Protein AF-A0A7W1S9D4-F1 (afdb_monomer_lite)

pLDDT: mean 89.15, std 10.26, range [57.16, 98.12]

Secondary structure (DSSP, 8-state):
--HHHHHHHHHTT------TTHHHHHHHHHHHHHHTT--HHHHHHHHHHHHHHHHHHHHHHHH--S-HHHHHHHHHHHHHHHHHHHHHHHHHHHHHHHSPPPP---

Structure (mmCIF, N/CA/C/O backbone):
data_AF-A0A7W1S9D4-F1
#
_entry.id   AF-A0A7W1S9D4-F1
#
loop_
_atom_site.group_PDB
_atom_site.id
_atom_site.type_symbol
_atom_site.label_atom_id
_atom_site.label_alt_id
_atom_site.label_comp_id
_atom_site.label_asym_id
_atom_site.label_entity_id
_atom_site.label_seq_id
_atom_site.pdbx_PDB_ins_code
_atom_site.Cartn_x
_atom_site.Cartn_y
_atom_site.Cartn_z
_atom_site.occupancy
_atom_site.B_iso_or_equiv
_atom_site.auth_seq_id
_atom_site.auth_comp_id
_atom_site.auth_asym_id
_atom_site.auth_atom_id
_atom_site.pdbx_PDB_model_num
ATOM 1 N N . MET A 1 1 ? -15.207 -3.673 -0.777 1.00 74.94 1 MET A N 1
ATOM 2 C CA . MET A 1 1 ? -14.905 -3.467 0.671 1.00 74.94 1 MET A CA 1
ATOM 3 C C . MET A 1 1 ? -13.856 -2.364 0.884 1.00 74.94 1 MET A C 1
ATOM 5 O O . MET A 1 1 ? -12.802 -2.432 0.261 1.00 74.94 1 MET A O 1
ATOM 9 N N . SER A 1 2 ? -14.108 -1.363 1.744 1.00 86.06 2 SER A N 1
ATOM 10 C CA . SER A 1 2 ? -13.174 -0.243 2.009 1.00 86.06 2 SER A CA 1
ATOM 11 C C . SER A 1 2 ? -12.170 -0.537 3.139 1.00 86.06 2 SER A C 1
ATOM 13 O O . SER A 1 2 ? -12.340 -1.483 3.909 1.00 86.06 2 SER A O 1
ATOM 15 N N . ARG A 1 3 ? -11.132 0.304 3.278 1.00 87.81 3 ARG A N 1
ATOM 16 C CA . ARG A 1 3 ? -10.144 0.222 4.375 1.00 87.81 3 ARG A CA 1
ATOM 17 C C . ARG A 1 3 ? -10.792 0.374 5.758 1.00 87.81 3 ARG A C 1
ATOM 19 O O . ARG A 1 3 ? -10.441 -0.353 6.675 1.00 87.81 3 ARG A O 1
ATOM 26 N N . GLN A 1 4 ? -11.780 1.264 5.881 1.00 87.19 4 GLN A N 1
ATOM 27 C CA . GLN A 1 4 ? -12.543 1.455 7.120 1.00 87.19 4 GLN A CA 1
ATOM 28 C C . GLN A 1 4 ? -13.300 0.183 7.515 1.00 87.19 4 GLN A C 1
ATOM 30 O O . GLN A 1 4 ? -13.230 -0.239 8.665 1.00 87.19 4 GLN A O 1
ATOM 35 N N . HIS A 1 5 ? -13.938 -0.482 6.549 1.00 89.50 5 HIS A N 1
ATOM 36 C CA . HIS A 1 5 ? -14.624 -1.745 6.815 1.00 89.50 5 HIS A CA 1
ATOM 37 C C . HIS A 1 5 ? -13.648 -2.860 7.222 1.00 89.50 5 HIS A C 1
ATOM 39 O O . HIS A 1 5 ? -13.951 -3.665 8.098 1.00 89.50 5 HIS A O 1
ATOM 45 N N . ALA A 1 6 ? -12.441 -2.878 6.642 1.00 92.44 6 ALA A N 1
ATOM 46 C CA . ALA A 1 6 ? -11.392 -3.803 7.063 1.00 92.44 6 ALA A CA 1
ATOM 47 C C . ALA A 1 6 ? -11.010 -3.604 8.542 1.00 92.44 6 ALA A C 1
ATOM 49 O O . ALA A 1 6 ? -10.855 -4.584 9.266 1.00 92.44 6 ALA A O 1
ATOM 50 N N . TYR A 1 7 ? -10.918 -2.353 9.011 1.00 91.75 7 TYR A N 1
ATOM 51 C CA . TYR A 1 7 ? -10.633 -2.055 10.419 1.00 91.75 7 TYR A CA 1
ATOM 52 C C . TYR A 1 7 ? -11.712 -2.593 11.356 1.00 91.75 7 TYR A C 1
ATOM 54 O O . TYR A 1 7 ? -11.395 -3.162 12.397 1.00 91.75 7 TYR A O 1
ATOM 62 N N . GLU A 1 8 ? -12.985 -2.434 10.995 1.00 91.19 8 GLU A N 1
ATOM 63 C CA . GLU A 1 8 ? -14.105 -2.933 11.798 1.00 91.19 8 GLU A CA 1
ATOM 64 C C . GLU A 1 8 ? -14.068 -4.455 11.948 1.00 91.19 8 GLU A C 1
ATOM 66 O O . GLU A 1 8 ? -14.276 -4.967 13.048 1.00 91.19 8 GLU A O 1
ATOM 71 N N . LEU A 1 9 ? -13.786 -5.178 10.861 1.00 93.50 9 LEU A N 1
ATOM 72 C CA . LEU A 1 9 ? -13.672 -6.637 10.878 1.00 93.50 9 LEU A CA 1
ATOM 73 C C . LEU A 1 9 ? -12.482 -7.094 11.730 1.00 93.50 9 LEU A C 1
ATOM 75 O O . LEU A 1 9 ? -12.646 -7.959 12.591 1.00 93.50 9 LEU A O 1
ATOM 79 N N . LEU A 1 10 ? -11.319 -6.457 11.562 1.00 93.62 10 LEU A N 1
ATOM 80 C CA . LEU A 1 10 ? -10.121 -6.746 12.355 1.00 93.62 10 LEU A CA 1
ATOM 81 C C . LEU A 1 10 ? -10.355 -6.496 13.853 1.00 93.62 10 LEU A C 1
ATOM 83 O O . LEU A 1 10 ? -10.007 -7.335 14.680 1.00 93.62 10 LEU A O 1
ATOM 87 N N . ARG A 1 11 ? -11.022 -5.393 14.220 1.00 91.12 11 ARG A N 1
ATOM 88 C CA . ARG A 1 11 ? -11.384 -5.086 15.619 1.00 91.12 11 ARG A CA 1
ATOM 89 C C . ARG A 1 11 ? -12.374 -6.083 16.220 1.00 91.12 11 ARG A C 1
ATOM 91 O O . ARG A 1 11 ? -12.382 -6.273 17.431 1.00 91.12 11 ARG A O 1
ATOM 98 N N . LYS A 1 12 ? -13.199 -6.725 15.390 1.00 94.06 12 LYS A N 1
ATOM 99 C CA . LYS A 1 12 ? -14.110 -7.807 15.798 1.00 94.06 12 LYS A CA 1
ATOM 100 C C . LYS A 1 12 ? -13.417 -9.175 15.886 1.00 94.06 12 LYS A C 1
ATOM 102 O O . LYS A 1 12 ? -14.090 -10.165 16.156 1.00 94.06 12 LYS A O 1
ATOM 107 N N . GLY A 1 13 ? -12.101 -9.240 15.671 1.00 93.06 13 GLY A N 1
ATOM 108 C CA . GLY A 1 13 ? -11.314 -10.471 15.757 1.00 93.06 13 GLY A CA 1
ATOM 109 C C . GLY A 1 13 ? -11.312 -11.316 14.482 1.00 93.06 13 GLY A C 1
ATOM 110 O O . GLY A 1 13 ? -10.842 -12.450 14.514 1.00 93.06 13 GLY A O 1
ATOM 111 N N . VAL A 1 14 ? -11.812 -10.795 13.355 1.00 94.69 14 VAL A N 1
ATOM 112 C CA . VAL A 1 14 ? -11.699 -11.480 12.059 1.00 94.69 14 VAL A CA 1
ATOM 113 C C . VAL A 1 14 ? -10.263 -11.332 11.561 1.00 94.69 14 VAL A C 1
ATOM 115 O O . VAL A 1 14 ? -9.843 -10.228 11.226 1.00 94.69 14 VAL A O 1
ATOM 118 N N . ALA A 1 15 ? -9.506 -12.429 11.522 1.00 89.19 15 ALA A N 1
ATOM 119 C CA . ALA A 1 15 ? -8.102 -12.414 11.103 1.00 89.19 15 ALA A CA 1
ATOM 120 C C . ALA A 1 15 ? -7.936 -12.296 9.575 1.00 89.19 15 ALA A C 1
ATOM 122 O O . ALA A 1 15 ? -7.106 -11.519 9.094 1.00 89.19 15 ALA A O 1
ATOM 123 N N . ASP A 1 16 ? -8.756 -13.030 8.818 1.00 91.50 16 ASP A N 1
ATOM 124 C CA . ASP A 1 16 ? -8.657 -13.132 7.361 1.00 91.50 16 ASP A CA 1
ATOM 125 C C . ASP A 1 16 ? -9.577 -12.116 6.677 1.00 91.50 16 ASP A C 1
ATOM 127 O O . ASP A 1 16 ? -10.755 -12.365 6.415 1.00 91.50 16 ASP A O 1
ATOM 131 N N . VAL A 1 17 ? -9.032 -10.929 6.410 1.00 91.12 17 VAL A N 1
ATOM 132 C CA . VAL A 1 17 ? -9.769 -9.803 5.827 1.00 91.12 17 VAL A CA 1
ATOM 133 C C . VAL A 1 17 ? -9.208 -9.465 4.448 1.00 91.12 17 VAL A C 1
ATOM 135 O O . VAL A 1 17 ? -8.094 -8.960 4.319 1.00 91.12 17 VAL A O 1
ATOM 138 N N . TYR A 1 18 ? -10.015 -9.684 3.407 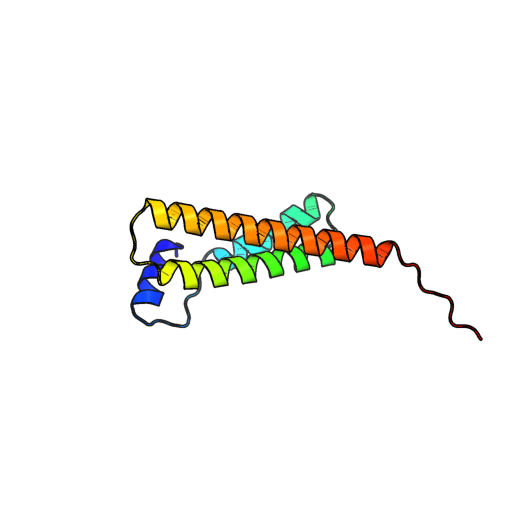1.00 90.06 18 TYR A N 1
ATOM 139 C CA . TYR A 1 18 ? -9.647 -9.419 2.014 1.00 90.06 18 TYR A CA 1
ATOM 140 C C . TYR A 1 18 ? -10.390 -8.202 1.468 1.00 90.06 18 TYR A C 1
ATOM 142 O O . TYR A 1 18 ? -11.619 -8.158 1.421 1.00 90.06 18 TYR A O 1
ATOM 150 N N . ARG A 1 19 ? -9.641 -7.192 1.020 1.00 93.75 19 ARG A N 1
ATOM 151 C CA . ARG A 1 19 ? -10.217 -6.011 0.365 1.00 93.75 19 ARG A CA 1
ATOM 152 C C . ARG A 1 19 ? -10.503 -6.315 -1.099 1.00 93.75 19 ARG A C 1
ATOM 154 O O . ARG A 1 19 ? -9.588 -6.387 -1.907 1.00 93.75 19 ARG A O 1
ATOM 161 N N . GLU A 1 20 ? -11.788 -6.442 -1.407 1.00 88.94 20 GLU A N 1
ATOM 162 C CA . GLU A 1 20 ? -12.360 -6.799 -2.715 1.00 88.94 20 GLU A CA 1
ATOM 163 C C . GLU A 1 20 ? -11.651 -6.194 -3.940 1.00 88.94 20 GLU A C 1
ATOM 165 O O . GLU A 1 20 ? -11.294 -6.924 -4.854 1.00 88.94 20 GLU A O 1
ATOM 170 N N . THR A 1 21 ? -11.392 -4.882 -3.956 1.00 92.00 21 THR A N 1
ATOM 171 C CA . THR A 1 21 ? -10.792 -4.198 -5.118 1.00 92.00 21 THR A CA 1
ATOM 172 C C . THR A 1 21 ? -9.270 -4.088 -5.052 1.00 92.00 21 THR A C 1
ATOM 174 O O . THR A 1 21 ? -8.646 -3.595 -5.988 1.00 92.00 21 THR A O 1
ATOM 177 N N . PHE A 1 22 ? -8.651 -4.518 -3.952 1.00 94.38 22 PHE A N 1
ATOM 178 C CA . PHE A 1 22 ? -7.228 -4.293 -3.721 1.00 94.38 22 PHE A CA 1
ATOM 179 C C . PHE A 1 22 ? -6.355 -5.107 -4.675 1.00 94.38 22 PHE A C 1
ATOM 181 O O . PHE A 1 22 ? -5.389 -4.573 -5.203 1.00 94.38 22 PHE A O 1
ATOM 188 N N . GLY A 1 23 ? -6.723 -6.363 -4.951 1.00 93.75 23 GLY A N 1
ATOM 189 C CA . GLY A 1 23 ? -6.014 -7.198 -5.926 1.00 93.75 23 GLY A CA 1
ATOM 190 C C . GLY A 1 23 ? -5.960 -6.543 -7.306 1.00 93.75 23 GLY A C 1
ATOM 191 O O . GLY A 1 23 ? -4.878 -6.242 -7.794 1.00 93.75 23 GLY A O 1
ATOM 192 N N . SER A 1 24 ? -7.121 -6.202 -7.868 1.00 95.38 24 SER A N 1
ATOM 193 C CA . SER A 1 24 ? -7.200 -5.565 -9.188 1.00 95.38 24 SER A CA 1
ATOM 194 C C . SER A 1 24 ? -6.526 -4.191 -9.241 1.00 95.38 24 SER A C 1
ATOM 196 O O . SER A 1 24 ? -5.987 -3.811 -10.275 1.00 95.38 24 SER A O 1
ATOM 198 N N . ALA A 1 25 ? -6.517 -3.436 -8.136 1.00 95.62 25 ALA A N 1
ATOM 199 C CA . ALA A 1 25 ? -5.780 -2.176 -8.062 1.00 95.62 25 ALA A CA 1
ATOM 200 C C . ALA A 1 25 ? -4.254 -2.387 -8.114 1.00 95.62 25 ALA A C 1
ATOM 202 O O . ALA A 1 25 ? -3.540 -1.566 -8.690 1.00 95.62 25 ALA A O 1
ATOM 203 N N . LEU A 1 26 ? -3.747 -3.483 -7.540 1.00 96.88 26 LEU A N 1
ATOM 204 C CA . LEU A 1 26 ? -2.330 -3.847 -7.614 1.00 96.88 26 LEU A CA 1
ATOM 205 C C . LEU A 1 26 ? -1.939 -4.312 -9.017 1.00 96.88 26 LEU A C 1
ATOM 207 O O . LEU A 1 26 ? -0.873 -3.926 -9.494 1.00 96.88 26 LEU A O 1
ATOM 211 N N . ASP A 1 27 ? -2.814 -5.058 -9.689 1.00 96.88 27 ASP A N 1
ATOM 212 C CA . ASP A 1 27 ? -2.617 -5.446 -11.089 1.00 96.88 27 ASP A CA 1
ATOM 213 C C . ASP A 1 27 ? -2.548 -4.197 -11.981 1.00 96.88 27 ASP A C 1
ATOM 215 O O . ASP A 1 27 ? -1.563 -3.997 -12.690 1.00 96.88 27 ASP A O 1
ATOM 219 N N . LEU A 1 28 ? -3.508 -3.273 -11.828 1.00 97.62 28 LEU A N 1
ATOM 220 C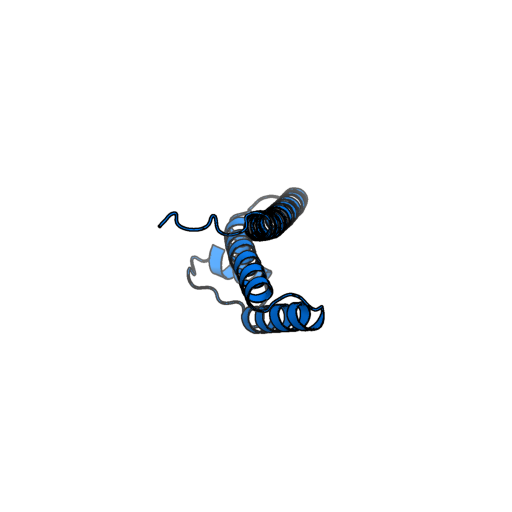 CA . LEU A 1 28 ? -3.501 -1.984 -12.527 1.00 97.62 2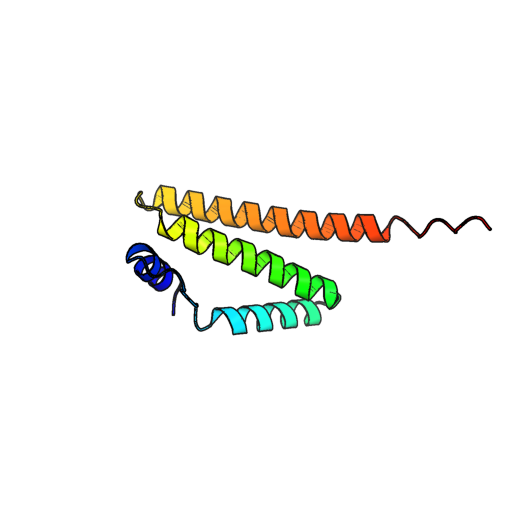8 LEU A CA 1
ATOM 221 C C . LEU A 1 28 ? -2.228 -1.171 -12.243 1.00 97.62 28 LEU A C 1
ATOM 223 O O . LEU A 1 28 ? -1.690 -0.520 -13.136 1.00 97.62 28 LEU A O 1
ATOM 227 N N . SER A 1 29 ? -1.738 -1.199 -11.002 1.00 96.50 29 SER A N 1
ATOM 228 C CA . SER A 1 29 ? -0.494 -0.520 -10.624 1.00 96.50 29 SER A CA 1
ATOM 229 C C . SER A 1 29 ? 0.717 -1.135 -11.329 1.00 96.50 29 SER A C 1
ATOM 231 O O . SER A 1 29 ? 1.616 -0.407 -11.746 1.00 96.50 29 SER A O 1
ATOM 233 N N . SER A 1 30 ? 0.737 -2.460 -11.501 1.00 97.75 30 SER A N 1
ATOM 234 C CA . SER A 1 30 ? 1.780 -3.156 -12.259 1.00 97.75 30 SER A CA 1
ATOM 235 C C . SER A 1 30 ? 1.758 -2.748 -13.731 1.00 97.75 30 SER A C 1
ATOM 237 O O . SER A 1 30 ? 2.788 -2.328 -14.259 1.00 97.75 30 SER A O 1
ATOM 239 N N . ASP A 1 31 ? 0.579 -2.766 -14.356 1.00 98.00 31 ASP A N 1
ATOM 240 C CA . ASP A 1 31 ? 0.392 -2.371 -15.755 1.00 98.00 31 ASP A CA 1
ATOM 241 C C . ASP A 1 31 ? 0.783 -0.907 -15.995 1.00 98.00 31 ASP A C 1
ATOM 243 O O . ASP A 1 31 ? 1.437 -0.583 -16.987 1.00 98.00 31 ASP A O 1
ATOM 247 N N . ALA A 1 32 ? 0.449 -0.016 -15.059 1.00 98.12 32 ALA A N 1
ATOM 248 C CA . ALA A 1 32 ? 0.836 1.388 -15.130 1.00 98.12 32 ALA A CA 1
ATOM 249 C C . ALA A 1 32 ? 2.362 1.572 -15.073 1.00 98.12 32 ALA A C 1
ATOM 251 O O . ALA A 1 32 ? 2.916 2.352 -15.847 1.00 98.12 32 ALA A O 1
ATOM 252 N N . LEU A 1 33 ? 3.060 0.844 -14.193 1.00 96.88 33 LEU A N 1
ATOM 253 C CA . LEU A 1 33 ? 4.525 0.888 -14.114 1.00 96.88 33 LEU A CA 1
ATOM 254 C C . LEU A 1 33 ? 5.171 0.379 -15.409 1.00 96.88 33 LEU A C 1
ATOM 256 O O . LEU A 1 33 ? 6.096 1.014 -15.917 1.00 96.88 33 LEU A O 1
ATOM 260 N N . LEU A 1 34 ? 4.653 -0.717 -15.970 1.00 97.94 34 LEU A N 1
ATOM 261 C CA . LEU A 1 34 ? 5.094 -1.245 -17.263 1.00 97.94 34 LEU A CA 1
ATOM 262 C C . LEU A 1 34 ? 4.911 -0.214 -18.385 1.00 97.94 34 LEU A C 1
ATOM 264 O O . LEU A 1 34 ? 5.837 0.034 -19.154 1.00 97.94 34 LEU A O 1
ATOM 268 N N . ALA A 1 35 ? 3.744 0.435 -18.449 1.00 98.06 35 ALA A N 1
ATOM 269 C CA . ALA A 1 35 ? 3.444 1.459 -19.449 1.00 98.06 35 ALA A CA 1
ATOM 270 C C . ALA A 1 35 ? 4.360 2.694 -19.342 1.00 98.06 35 ALA A C 1
ATOM 272 O O . ALA A 1 35 ? 4.626 3.355 -20.344 1.00 98.06 35 ALA A O 1
ATOM 273 N N . LEU A 1 36 ? 4.877 2.985 -18.145 1.00 97.31 36 LEU A N 1
ATOM 274 C CA . LEU A 1 36 ? 5.862 4.043 -17.896 1.00 97.31 36 LEU A CA 1
ATOM 275 C C . LEU A 1 36 ? 7.312 3.620 -18.205 1.00 97.31 36 LEU A C 1
ATOM 277 O O . LEU A 1 36 ? 8.235 4.403 -17.980 1.00 97.31 36 LEU A O 1
ATOM 281 N N . GLY A 1 37 ? 7.527 2.404 -18.718 1.00 96.25 37 GLY A N 1
ATOM 282 C CA . GLY A 1 37 ? 8.846 1.890 -19.093 1.00 96.25 37 GLY A CA 1
ATOM 283 C C . GLY A 1 37 ? 9.641 1.287 -17.934 1.00 96.25 37 GLY A C 1
ATOM 284 O O . GLY A 1 37 ? 10.859 1.153 -18.030 1.00 96.25 37 GLY A O 1
ATOM 285 N N . VAL A 1 38 ? 8.988 0.937 -16.822 1.00 95.12 38 VAL A N 1
ATOM 286 C CA . VAL A 1 38 ? 9.638 0.185 -15.742 1.00 95.12 38 VAL A CA 1
ATOM 287 C C . VAL A 1 38 ? 9.752 -1.281 -16.152 1.00 95.12 38 VAL A C 1
ATOM 289 O O . VAL A 1 38 ? 8.763 -1.902 -16.531 1.00 95.12 38 VAL A O 1
ATOM 292 N N . GLU A 1 39 ? 10.951 -1.849 -16.024 1.00 95.50 39 GLU A N 1
ATOM 293 C CA . GLU A 1 39 ? 11.197 -3.265 -16.319 1.00 95.50 39 GLU A CA 1
ATOM 294 C C . GLU A 1 39 ? 10.235 -4.202 -15.562 1.00 95.50 39 GLU A C 1
ATOM 296 O O . GLU A 1 39 ? 9.990 -3.981 -14.367 1.00 95.50 39 GLU A O 1
ATOM 301 N N . PRO A 1 40 ? 9.736 -5.291 -16.184 1.00 95.88 40 PRO A N 1
ATOM 302 C CA . PRO A 1 40 ? 8.686 -6.119 -15.593 1.00 95.88 40 PRO A CA 1
ATOM 303 C C . PRO A 1 40 ? 8.999 -6.677 -14.210 1.00 95.88 40 PRO A C 1
ATOM 305 O O . PRO A 1 40 ? 8.137 -6.679 -13.332 1.00 95.88 40 PRO A O 1
ATOM 308 N N . GLU A 1 41 ? 10.234 -7.119 -13.979 1.00 94.62 41 GLU A N 1
ATOM 309 C CA . GLU A 1 41 ? 10.617 -7.645 -12.668 1.00 94.62 41 GLU A CA 1
ATOM 310 C C . GLU A 1 41 ? 10.638 -6.552 -11.593 1.00 94.62 41 GLU A C 1
ATOM 312 O O . GLU A 1 41 ? 10.213 -6.776 -10.458 1.00 94.62 41 GLU A O 1
ATOM 317 N N . ARG A 1 42 ? 11.039 -5.331 -11.964 1.00 94.06 42 ARG A N 1
ATOM 318 C CA . ARG A 1 42 ? 11.020 -4.173 -11.063 1.00 94.06 42 ARG A CA 1
ATOM 319 C C . ARG A 1 42 ? 9.591 -3.752 -10.740 1.00 94.06 42 ARG A C 1
ATOM 321 O O . ARG A 1 42 ? 9.286 -3.501 -9.577 1.00 94.06 42 ARG A O 1
ATOM 328 N N . ALA A 1 43 ? 8.706 -3.733 -11.737 1.00 96.44 43 ALA A N 1
ATOM 329 C CA . ALA A 1 43 ? 7.293 -3.420 -11.542 1.00 96.44 43 ALA A CA 1
ATOM 330 C C . ALA A 1 43 ? 6.626 -4.413 -10.574 1.00 96.44 43 ALA A C 1
ATOM 332 O O . ALA A 1 43 ? 5.978 -4.001 -9.611 1.00 96.44 43 ALA A O 1
ATOM 333 N N . ARG A 1 44 ? 6.847 -5.723 -10.762 1.00 95.88 44 ARG A N 1
ATOM 334 C CA . ARG A 1 44 ? 6.338 -6.763 -9.847 1.00 95.88 44 ARG A CA 1
ATOM 335 C C . ARG A 1 44 ? 6.890 -6.612 -8.431 1.00 95.88 44 ARG A C 1
ATOM 337 O O . ARG A 1 44 ? 6.135 -6.734 -7.466 1.00 95.88 44 ARG A O 1
ATOM 344 N N . ARG A 1 45 ? 8.192 -6.342 -8.290 1.00 96.00 45 ARG A N 1
ATOM 345 C CA . ARG A 1 45 ? 8.840 -6.150 -6.983 1.00 96.00 45 ARG A CA 1
ATOM 346 C C . ARG A 1 45 ? 8.276 -4.934 -6.246 1.00 96.00 45 ARG A C 1
ATOM 348 O O . ARG A 1 45 ? 7.927 -5.065 -5.076 1.00 96.00 45 ARG A O 1
ATOM 355 N N . ALA A 1 46 ? 8.106 -3.805 -6.934 1.00 96.31 46 ALA A N 1
ATOM 356 C CA . ALA A 1 46 ? 7.523 -2.593 -6.363 1.00 96.31 46 ALA A CA 1
ATOM 357 C C . ALA A 1 46 ? 6.074 -2.813 -5.892 1.00 96.31 46 ALA A C 1
ATOM 359 O O . ALA A 1 46 ? 5.729 -2.449 -4.768 1.00 96.31 46 ALA A O 1
ATOM 360 N N . VAL A 1 47 ? 5.241 -3.473 -6.706 1.00 97.69 47 VAL A N 1
ATOM 361 C CA . VAL A 1 47 ? 3.854 -3.816 -6.336 1.00 97.69 47 VAL A CA 1
ATOM 362 C C . VAL A 1 47 ? 3.807 -4.761 -5.131 1.00 97.69 47 VAL A C 1
ATOM 364 O O . VAL A 1 47 ? 2.953 -4.599 -4.258 1.00 97.69 47 VAL A O 1
ATOM 367 N N . ARG A 1 48 ? 4.738 -5.720 -5.036 1.00 97.19 48 ARG A N 1
ATOM 368 C CA . ARG A 1 48 ? 4.849 -6.617 -3.876 1.00 97.19 48 ARG A CA 1
ATOM 369 C C . ARG A 1 48 ? 5.213 -5.861 -2.595 1.00 97.19 48 ARG A C 1
ATOM 371 O O . ARG A 1 48 ? 4.515 -6.028 -1.601 1.00 97.19 48 ARG A O 1
ATOM 378 N N . ILE A 1 49 ? 6.230 -4.995 -2.636 1.00 97.19 49 ILE A N 1
ATOM 379 C CA . ILE A 1 49 ? 6.606 -4.148 -1.487 1.00 97.19 49 ILE A CA 1
ATOM 380 C C . ILE A 1 49 ? 5.413 -3.298 -1.042 1.00 97.19 49 ILE A C 1
ATOM 382 O O . ILE A 1 49 ? 5.088 -3.245 0.143 1.00 97.19 49 ILE A O 1
ATOM 386 N N . PHE A 1 50 ? 4.728 -2.662 -1.996 1.00 96.31 50 PHE A N 1
ATOM 387 C CA . PHE A 1 50 ? 3.549 -1.856 -1.702 1.00 96.31 50 PHE A CA 1
ATOM 388 C C . PHE A 1 50 ? 2.448 -2.679 -1.022 1.00 96.31 50 PHE A C 1
ATOM 390 O O . PHE A 1 50 ? 1.906 -2.245 -0.007 1.00 96.31 50 PHE A O 1
ATOM 397 N N . ARG A 1 51 ? 2.142 -3.879 -1.539 1.00 96.12 51 ARG A N 1
ATOM 398 C CA . ARG A 1 51 ? 1.153 -4.791 -0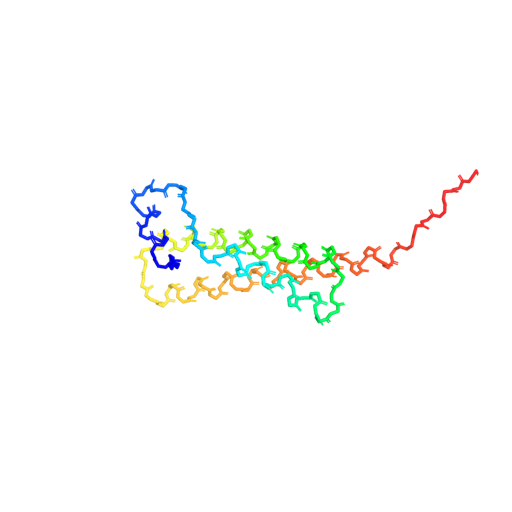.944 1.00 96.12 51 ARG A CA 1
ATOM 399 C C . ARG A 1 51 ? 1.483 -5.089 0.518 1.00 96.12 51 ARG A C 1
ATOM 401 O O . ARG A 1 51 ? 0.612 -4.941 1.370 1.00 96.12 51 ARG A O 1
ATOM 408 N N . GLU A 1 52 ? 2.717 -5.501 0.793 1.00 95.75 52 GLU A N 1
ATOM 409 C CA . GLU A 1 52 ? 3.171 -5.883 2.135 1.00 95.75 52 GLU A CA 1
ATOM 410 C C . GLU A 1 52 ? 3.035 -4.717 3.124 1.00 95.75 52 GLU A C 1
ATOM 412 O O . GLU A 1 52 ? 2.448 -4.870 4.198 1.00 95.75 52 GLU A O 1
ATOM 417 N N . HIS A 1 53 ? 3.498 -3.526 2.736 1.00 95.56 53 HIS A N 1
ATOM 418 C CA . HIS A 1 53 ? 3.404 -2.324 3.565 1.00 95.56 53 HIS A CA 1
ATOM 419 C C . HIS A 1 53 ? 1.963 -1.870 3.797 1.00 95.56 53 HIS A C 1
ATOM 421 O O . HIS A 1 53 ? 1.600 -1.487 4.912 1.00 95.56 53 HIS A O 1
ATOM 427 N N . ASP A 1 54 ? 1.130 -1.906 2.761 1.00 94.69 54 ASP A N 1
ATOM 428 C CA . ASP A 1 54 ? -0.259 -1.489 2.866 1.00 94.69 54 ASP A CA 1
ATOM 429 C C . ASP A 1 54 ? -1.064 -2.441 3.764 1.00 94.69 54 ASP A C 1
ATOM 431 O O . ASP A 1 54 ? -1.808 -1.987 4.634 1.00 94.69 54 ASP A O 1
ATOM 435 N N . GLU A 1 55 ? -0.868 -3.755 3.625 1.00 93.88 55 GLU A N 1
ATOM 436 C CA . GLU A 1 55 ? -1.496 -4.761 4.484 1.00 93.88 55 GLU A CA 1
ATOM 437 C C . GLU A 1 55 ? -1.023 -4.679 5.943 1.00 93.88 55 GLU A C 1
ATOM 439 O O . GLU A 1 55 ? -1.839 -4.832 6.858 1.00 93.88 55 GLU A O 1
ATOM 444 N N . ALA A 1 56 ? 0.265 -4.415 6.180 1.00 93.25 56 ALA A N 1
ATOM 445 C CA . ALA A 1 56 ? 0.794 -4.171 7.521 1.00 93.25 56 ALA A CA 1
ATOM 446 C C . ALA A 1 56 ? 0.164 -2.915 8.140 1.00 93.25 56 ALA A C 1
ATOM 448 O O . ALA A 1 56 ? -0.374 -2.969 9.247 1.00 93.25 56 ALA A O 1
ATOM 449 N N . SER A 1 57 ? 0.125 -1.817 7.380 1.00 93.75 57 SER A N 1
ATOM 450 C CA . SER A 1 57 ? -0.505 -0.570 7.808 1.00 93.75 57 SER A CA 1
ATOM 451 C C . SER A 1 57 ? -1.985 -0.755 8.129 1.00 93.75 57 SER A C 1
ATOM 453 O O . SER A 1 57 ? -2.466 -0.217 9.119 1.00 93.75 57 SER A O 1
ATOM 455 N N . VAL A 1 58 ? -2.738 -1.528 7.340 1.00 93.25 58 VAL A N 1
ATOM 456 C CA . VAL A 1 58 ? -4.156 -1.773 7.644 1.00 93.25 58 VAL A CA 1
ATOM 457 C C . VAL A 1 58 ? -4.328 -2.427 9.015 1.00 93.25 58 VAL A C 1
ATOM 459 O O . VAL A 1 58 ? -5.210 -2.024 9.774 1.00 93.25 58 VAL A O 1
ATOM 462 N N . ARG A 1 59 ? -3.492 -3.418 9.338 1.00 92.56 59 ARG A N 1
ATOM 463 C CA . ARG A 1 59 ? -3.560 -4.132 10.619 1.00 92.56 59 ARG A CA 1
ATOM 464 C C . ARG A 1 59 ? -3.143 -3.253 11.792 1.00 92.56 59 ARG A C 1
ATOM 466 O O . ARG A 1 59 ? -3.816 -3.282 12.817 1.00 92.56 59 ARG A O 1
ATOM 473 N N . GLU A 1 60 ? -2.089 -2.459 11.637 1.00 91.81 60 GLU A N 1
ATOM 474 C CA . GLU A 1 60 ? -1.628 -1.527 12.671 1.00 91.81 60 GLU A CA 1
ATOM 475 C C . GLU A 1 60 ? -2.665 -0.425 12.930 1.00 91.81 60 GLU A C 1
ATOM 477 O O . GLU A 1 60 ? -3.103 -0.218 14.061 1.00 91.81 60 GLU A O 1
ATOM 482 N N . MET A 1 61 ? -3.172 0.202 11.867 1.00 90.88 61 MET A N 1
ATOM 483 C CA . MET A 1 61 ? -4.173 1.268 11.968 1.00 90.88 61 MET A CA 1
ATOM 484 C C . MET A 1 61 ? -5.518 0.762 12.513 1.00 90.88 61 MET A C 1
ATOM 486 O O . MET A 1 61 ? -6.245 1.522 13.153 1.00 90.88 61 MET A O 1
ATOM 490 N N . ALA A 1 62 ? -5.858 -0.517 12.317 1.00 91.50 62 ALA A N 1
ATOM 491 C CA . ALA A 1 62 ? -7.043 -1.117 12.930 1.00 91.50 62 ALA A CA 1
ATOM 492 C C . ALA A 1 62 ? -6.952 -1.164 14.466 1.00 91.50 62 ALA A C 1
ATOM 494 O O . ALA A 1 62 ? -7.985 -1.072 15.133 1.00 91.50 62 ALA A O 1
ATOM 495 N N . GLN A 1 63 ? -5.745 -1.267 15.029 1.00 87.44 63 GLN A N 1
ATOM 496 C CA . GLN A 1 63 ? -5.518 -1.278 16.479 1.00 87.44 63 GLN A CA 1
ATOM 497 C C . GLN A 1 63 ? -5.556 0.125 17.094 1.00 87.44 63 GLN A C 1
ATOM 499 O O . GLN A 1 63 ? -5.678 0.253 18.310 1.00 87.44 63 GLN A O 1
ATOM 504 N N . TRP A 1 64 ? -5.491 1.184 16.281 1.00 85.06 64 TRP A N 1
ATOM 505 C CA . TRP A 1 64 ? -5.535 2.554 16.779 1.00 85.06 64 TRP A CA 1
ATOM 506 C C . TRP A 1 64 ? -6.888 2.873 17.424 1.00 85.06 64 TRP A C 1
ATOM 508 O O . TRP A 1 64 ? -7.938 2.751 16.786 1.00 85.06 64 TRP A O 1
ATOM 518 N N . THR A 1 65 ? -6.858 3.331 18.675 1.00 77.31 65 THR A N 1
ATOM 519 C CA . THR A 1 65 ? -8.035 3.782 19.440 1.00 77.31 65 THR A CA 1
ATOM 520 C C . THR A 1 65 ? -7.958 5.260 19.839 1.00 77.31 65 THR A C 1
ATOM 522 O O . THR 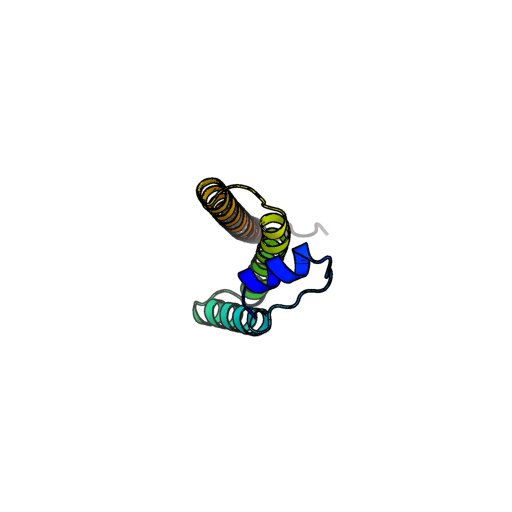A 1 65 ? -8.786 5.715 20.623 1.00 77.31 65 THR A O 1
ATOM 525 N N . GLY A 1 66 ? -6.947 5.993 19.359 1.00 77.44 66 GLY A N 1
ATOM 526 C CA . GLY A 1 66 ? -6.748 7.410 19.667 1.00 77.44 66 GLY A CA 1
ATOM 527 C C . GLY A 1 66 ? -7.599 8.348 18.807 1.00 77.44 66 GLY A C 1
ATOM 528 O O . GLY A 1 66 ? -8.493 7.921 18.075 1.00 77.44 66 GLY A O 1
ATOM 529 N N . ASP A 1 67 ? -7.305 9.644 18.887 1.00 84.88 67 ASP A N 1
ATOM 530 C CA . ASP A 1 67 ? -8.022 10.683 18.148 1.00 84.88 67 ASP A CA 1
ATOM 531 C C . ASP A 1 67 ? -7.648 10.744 16.650 1.00 84.88 67 ASP A C 1
ATOM 533 O O . ASP A 1 67 ? -6.837 9.965 16.127 1.00 84.88 67 ASP A O 1
ATOM 537 N N . ALA A 1 68 ? -8.293 11.674 15.941 1.00 83.44 68 ALA A N 1
ATOM 538 C CA . ALA A 1 68 ? -8.096 11.885 14.512 1.00 83.44 68 ALA A CA 1
ATOM 539 C C . ALA A 1 68 ? -6.707 12.452 14.165 1.00 83.44 68 ALA A C 1
ATOM 541 O O . ALA A 1 68 ? -6.190 12.167 13.083 1.00 83.44 68 ALA A O 1
ATOM 542 N N . GLU A 1 69 ? -6.095 13.234 15.058 1.00 84.31 69 GLU A N 1
ATOM 543 C CA . GLU A 1 69 ? -4.783 13.847 14.827 1.00 84.31 69 GLU A CA 1
ATOM 544 C C . GLU A 1 69 ? -3.667 12.797 14.902 1.00 84.31 69 GLU A C 1
ATOM 546 O O . GLU A 1 69 ? -2.803 12.723 14.019 1.00 84.31 69 GLU A O 1
ATOM 551 N N . GLY A 1 70 ? -3.744 11.896 15.883 1.00 86.12 70 GLY A N 1
ATOM 552 C CA . GLY A 1 70 ? -2.858 10.742 15.968 1.00 86.12 70 GLY A CA 1
ATOM 553 C C . GLY A 1 70 ? -3.038 9.777 14.793 1.00 86.12 70 GLY A C 1
ATOM 554 O O . GLY A 1 70 ? -2.046 9.325 14.221 1.00 86.12 70 GLY A O 1
ATOM 555 N N . TYR A 1 71 ? -4.278 9.543 14.340 1.00 86.81 71 TYR A N 1
ATOM 556 C CA . TYR A 1 71 ? -4.535 8.746 13.132 1.00 86.81 71 TYR A CA 1
ATOM 557 C C . TYR A 1 71 ? -3.844 9.345 11.899 1.00 86.81 71 TYR A C 1
ATOM 559 O O . TYR A 1 71 ? -3.183 8.629 11.145 1.00 86.81 71 TYR A O 1
ATOM 567 N N . ALA A 1 72 ? -3.975 10.659 11.687 1.00 89.38 72 ALA A N 1
ATOM 568 C CA . ALA A 1 72 ? -3.345 11.342 10.560 1.00 89.38 72 ALA A CA 1
ATOM 569 C C . ALA A 1 72 ? -1.811 11.258 10.625 1.00 89.38 72 ALA A C 1
ATOM 571 O O . ALA A 1 72 ? -1.161 11.042 9.601 1.00 89.38 72 ALA A O 1
ATOM 572 N N . SER A 1 73 ? -1.242 11.380 11.824 1.00 91.75 73 SER A N 1
ATOM 573 C CA . SER A 1 73 ? 0.200 11.264 12.057 1.00 91.75 73 SER A CA 1
ATOM 574 C C . SER A 1 73 ? 0.716 9.857 11.740 1.00 91.75 73 SER A C 1
ATOM 576 O O . SER A 1 73 ? 1.686 9.712 10.997 1.00 91.75 73 SER A O 1
ATOM 578 N N . MET A 1 74 ? 0.020 8.814 12.202 1.00 90.06 74 MET A N 1
ATOM 579 C CA . MET A 1 74 ? 0.365 7.422 11.888 1.00 90.06 74 MET A CA 1
ATOM 580 C C . MET A 1 74 ? 0.213 7.107 10.397 1.00 90.06 74 MET A C 1
ATOM 582 O O . MET A 1 74 ? 1.071 6.451 9.808 1.00 90.06 74 MET A O 1
ATOM 586 N N . ALA A 1 75 ? -0.836 7.623 9.750 1.00 90.25 75 ALA A N 1
ATOM 587 C CA . ALA A 1 75 ? -1.012 7.468 8.308 1.00 90.25 75 ALA A CA 1
ATOM 588 C C . ALA A 1 75 ? 0.166 8.073 7.525 1.00 90.25 75 ALA A C 1
ATOM 590 O O . ALA A 1 75 ? 0.665 7.446 6.592 1.00 90.25 75 ALA A O 1
ATOM 591 N N . ARG A 1 76 ? 0.643 9.261 7.926 1.00 93.38 76 ARG A N 1
ATOM 592 C CA . ARG A 1 76 ? 1.829 9.897 7.329 1.00 93.38 76 ARG A CA 1
ATOM 593 C C . ARG A 1 76 ? 3.089 9.064 7.539 1.00 93.38 76 ARG A C 1
ATOM 595 O O . ARG A 1 76 ? 3.803 8.823 6.573 1.00 93.38 76 ARG A O 1
ATOM 602 N N . LEU A 1 77 ? 3.311 8.549 8.748 1.00 93.94 77 LEU A N 1
ATOM 603 C CA . LEU A 1 77 ? 4.455 7.681 9.037 1.00 93.94 77 LEU A CA 1
ATOM 604 C C . LEU A 1 77 ? 4.465 6.424 8.151 1.00 93.94 77 LEU A C 1
ATOM 606 O O . LEU A 1 77 ? 5.507 6.032 7.630 1.00 93.94 77 LEU A O 1
ATOM 610 N N . HIS A 1 78 ? 3.305 5.800 7.934 1.00 93.69 78 HIS A N 1
ATOM 611 C CA . HIS A 1 78 ? 3.199 4.656 7.029 1.00 93.69 78 HIS A CA 1
ATOM 612 C C . HIS A 1 78 ? 3.533 5.003 5.578 1.00 93.69 78 HIS A C 1
ATOM 614 O O . HIS A 1 78 ? 4.192 4.205 4.909 1.00 93.69 78 HIS A O 1
ATOM 620 N N . ILE A 1 79 ? 3.104 6.176 5.104 1.00 93.88 79 ILE A N 1
ATOM 621 C CA . ILE A 1 79 ? 3.449 6.673 3.767 1.00 93.88 79 ILE A CA 1
ATOM 622 C C . ILE A 1 79 ? 4.964 6.875 3.663 1.00 93.88 79 ILE A C 1
ATOM 624 O O . ILE A 1 79 ? 5.578 6.336 2.748 1.00 93.88 79 ILE A O 1
ATOM 628 N N . GLU A 1 80 ? 5.587 7.543 4.636 1.00 96.75 80 GLU A N 1
ATOM 629 C CA . GLU A 1 80 ? 7.042 7.745 4.656 1.00 96.75 80 GLU A CA 1
ATOM 630 C C . GLU A 1 80 ? 7.819 6.419 4.677 1.00 96.75 80 GLU A C 1
ATOM 632 O O . GLU A 1 80 ? 8.845 6.274 4.011 1.00 96.75 80 GLU A O 1
ATOM 637 N N . ASN A 1 81 ? 7.341 5.429 5.435 1.00 95.00 81 ASN A N 1
ATOM 638 C CA . ASN A 1 81 ? 7.966 4.108 5.497 1.00 95.00 81 ASN A CA 1
ATOM 639 C C . ASN A 1 81 ? 7.867 3.365 4.160 1.00 95.00 81 ASN A C 1
ATOM 641 O O . ASN A 1 81 ? 8.838 2.742 3.733 1.00 95.00 81 ASN A O 1
ATOM 645 N N . LEU A 1 82 ? 6.716 3.451 3.490 1.00 96.06 82 LEU A N 1
ATOM 646 C CA . LEU A 1 82 ? 6.528 2.894 2.154 1.00 96.06 82 LEU A CA 1
ATOM 647 C C . LEU A 1 82 ? 7.446 3.581 1.129 1.00 96.06 82 LEU A C 1
ATOM 649 O O . LEU A 1 82 ? 8.102 2.899 0.342 1.00 96.06 82 LEU A O 1
ATOM 653 N N . GLU A 1 83 ? 7.538 4.911 1.155 1.00 95.94 83 GLU A N 1
ATOM 654 C CA . GLU A 1 83 ? 8.428 5.672 0.271 1.00 95.94 83 GLU A CA 1
ATOM 655 C C . GLU A 1 83 ? 9.894 5.269 0.462 1.00 95.94 83 GLU A C 1
ATOM 657 O O . GLU A 1 83 ? 10.589 4.986 -0.516 1.00 95.94 83 GLU A O 1
ATOM 662 N N . LYS A 1 84 ? 10.354 5.155 1.715 1.00 96.19 84 LYS A N 1
ATOM 663 C CA . LYS A 1 84 ? 11.709 4.682 2.044 1.00 96.19 84 LYS A CA 1
ATOM 664 C C . LYS A 1 84 ? 11.960 3.261 1.544 1.00 96.19 84 LYS A C 1
ATOM 666 O O . LYS A 1 84 ? 13.024 3.001 0.984 1.00 96.19 84 LYS A O 1
ATOM 671 N N . ALA A 1 85 ? 10.999 2.352 1.712 1.00 94.56 85 ALA A N 1
ATOM 672 C CA . ALA A 1 85 ? 11.127 0.971 1.253 1.00 94.56 85 ALA A CA 1
ATOM 673 C C . ALA A 1 85 ? 11.261 0.886 -0.277 1.00 94.56 85 ALA A C 1
ATOM 675 O O . ALA A 1 85 ? 12.146 0.199 -0.789 1.00 94.56 85 ALA A O 1
ATOM 676 N N . LEU A 1 86 ? 10.435 1.637 -1.010 1.00 94.06 86 LEU A N 1
ATOM 677 C CA . LEU A 1 86 ? 10.506 1.714 -2.470 1.00 94.06 86 LEU A CA 1
ATOM 678 C C . LEU A 1 86 ? 11.795 2.394 -2.953 1.00 94.06 86 LEU A C 1
ATOM 680 O O . LEU A 1 86 ? 12.388 1.960 -3.940 1.00 94.06 86 LEU A O 1
ATOM 684 N N . GLN A 1 87 ? 12.257 3.441 -2.269 1.00 94.00 87 GLN A N 1
ATOM 685 C CA . GLN A 1 87 ? 13.511 4.114 -2.606 1.00 94.00 87 GLN A CA 1
ATOM 686 C C . GLN A 1 87 ? 14.720 3.196 -2.391 1.00 94.00 87 GLN A C 1
ATOM 688 O O . GLN A 1 87 ? 15.559 3.070 -3.283 1.00 94.00 87 GLN A O 1
ATOM 693 N N . SER A 1 88 ? 14.776 2.505 -1.251 1.00 93.00 88 SER A N 1
ATOM 694 C CA . SER A 1 88 ? 15.835 1.540 -0.947 1.00 93.00 88 SER A CA 1
ATOM 695 C C . SER A 1 88 ? 15.875 0.401 -1.969 1.00 93.00 88 SER A C 1
ATOM 697 O O . SER A 1 88 ? 16.952 0.029 -2.434 1.00 93.00 88 SER A O 1
ATOM 699 N N . ASP A 1 89 ? 14.714 -0.106 -2.399 1.00 91.06 89 ASP A N 1
ATOM 700 C CA . ASP A 1 89 ? 14.637 -1.100 -3.473 1.00 91.06 89 ASP A CA 1
ATOM 701 C C . ASP A 1 89 ? 15.272 -0.599 -4.778 1.00 91.06 89 ASP A C 1
ATOM 703 O O . ASP A 1 89 ? 16.108 -1.275 -5.384 1.00 91.06 89 ASP A O 1
ATOM 707 N N . ARG A 1 90 ? 14.935 0.628 -5.189 1.00 88.94 90 ARG A N 1
ATOM 708 C CA . ARG A 1 90 ? 15.500 1.247 -6.397 1.00 88.94 90 ARG A CA 1
ATOM 709 C C . ARG A 1 90 ? 17.014 1.422 -6.310 1.00 88.94 90 ARG A C 1
ATOM 711 O O . ARG A 1 90 ? 17.702 1.237 -7.314 1.00 88.94 90 ARG A O 1
ATOM 718 N N . GLU A 1 91 ? 17.535 1.791 -5.145 1.00 90.62 91 GLU A N 1
ATOM 719 C CA . GLU A 1 91 ? 18.973 1.955 -4.913 1.00 90.62 91 GLU A CA 1
ATOM 720 C C . GLU A 1 91 ? 19.716 0.618 -4.940 1.00 90.62 91 GLU A C 1
ATOM 722 O O . GLU A 1 91 ? 20.744 0.516 -5.610 1.00 90.62 91 GLU A O 1
ATOM 727 N N . MET A 1 92 ? 19.170 -0.427 -4.309 1.00 87.19 92 MET A N 1
ATOM 728 C CA . MET A 1 92 ? 19.737 -1.779 -4.374 1.00 87.19 92 MET A CA 1
ATOM 729 C C . MET A 1 92 ? 19.824 -2.293 -5.815 1.00 87.19 92 MET A C 1
ATOM 731 O O . MET A 1 92 ? 20.835 -2.878 -6.205 1.00 87.19 92 MET A O 1
ATOM 735 N N . LEU A 1 93 ? 18.788 -2.050 -6.622 1.00 82.50 93 LEU A N 1
ATOM 736 C CA . LEU A 1 93 ? 18.776 -2.434 -8.035 1.00 82.50 93 LEU A CA 1
ATOM 737 C C . LEU A 1 93 ? 19.849 -1.694 -8.843 1.00 82.50 93 LEU A C 1
ATOM 739 O O . LEU A 1 93 ? 20.558 -2.325 -9.622 1.00 82.50 93 LEU A O 1
ATOM 743 N N . ARG A 1 94 ? 20.022 -0.385 -8.617 1.00 81.31 94 ARG A N 1
ATOM 744 C CA . ARG A 1 94 ? 21.102 0.395 -9.247 1.00 81.31 94 ARG A CA 1
ATOM 745 C C . ARG A 1 94 ? 22.489 -0.099 -8.839 1.00 81.31 94 ARG A C 1
ATOM 747 O O . ARG A 1 94 ? 23.365 -0.201 -9.688 1.00 81.31 94 ARG A O 1
ATOM 754 N N . GLY A 1 95 ? 22.690 -0.411 -7.558 1.00 76.12 95 GLY A N 1
ATOM 755 C CA . GLY A 1 95 ? 23.964 -0.932 -7.055 1.00 76.12 95 GLY A CA 1
ATOM 756 C C . GLY A 1 95 ? 24.329 -2.286 -7.667 1.00 76.12 95 GLY A C 1
ATOM 757 O O . GLY A 1 95 ? 25.482 -2.504 -8.024 1.00 76.12 95 GLY A O 1
ATOM 758 N N . ARG A 1 96 ? 23.337 -3.163 -7.864 1.00 70.88 96 ARG A N 1
ATOM 759 C CA . ARG A 1 96 ? 23.523 -4.476 -8.499 1.00 70.88 96 ARG A CA 1
ATOM 760 C C . ARG A 1 96 ? 23.831 -4.385 -9.997 1.00 70.88 96 ARG A C 1
ATOM 762 O O . ARG A 1 96 ? 24.533 -5.242 -10.508 1.00 70.88 96 ARG A O 1
ATOM 769 N N . GLU A 1 97 ? 23.342 -3.359 -10.689 1.00 65.69 97 GLU A N 1
ATOM 770 C CA . GLU A 1 97 ? 23.702 -3.088 -12.091 1.00 65.69 97 GLU A CA 1
ATOM 771 C C . GLU A 1 97 ? 25.088 -2.445 -12.244 1.00 65.69 97 GLU A C 1
ATOM 773 O O . GLU A 1 97 ? 25.713 -2.576 -13.292 1.00 65.69 97 GLU A O 1
ATOM 778 N N . ALA A 1 98 ? 25.573 -1.749 -11.212 1.00 70.31 98 ALA A N 1
ATOM 779 C CA . ALA A 1 98 ? 26.874 -1.081 -11.214 1.00 70.31 98 ALA A CA 1
ATOM 780 C C . ALA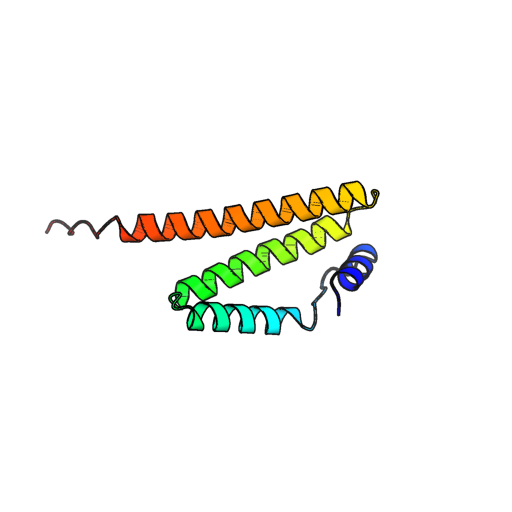 A 1 98 ? 28.054 -2.008 -10.861 1.00 70.31 98 ALA A C 1
ATOM 782 O O . ALA A 1 98 ? 29.202 -1.614 -11.064 1.00 70.31 98 ALA A O 1
ATOM 783 N N . MET A 1 99 ? 27.793 -3.216 -10.347 1.00 57.16 99 MET A N 1
ATOM 784 C CA . MET A 1 99 ? 28.794 -4.274 -10.187 1.00 57.16 99 MET A CA 1
ATOM 785 C C . MET A 1 99 ? 28.699 -5.244 -11.373 1.00 57.16 99 MET A C 1
ATOM 787 O O . MET A 1 99 ? 27.849 -6.134 -11.341 1.00 57.16 99 MET A O 1
ATOM 791 N N . PRO A 1 100 ? 29.514 -5.086 -12.434 1.00 58.53 100 PRO A N 1
ATOM 792 C CA . PRO A 1 100 ? 29.617 -6.121 -13.455 1.00 58.53 100 PRO A CA 1
ATOM 793 C C . PRO A 1 100 ? 30.209 -7.390 -12.827 1.00 58.53 100 PRO A C 1
ATOM 795 O O . PRO A 1 100 ? 31.040 -7.290 -11.923 1.00 58.53 100 PRO A O 1
ATOM 798 N N . ASP A 1 101 ? 29.779 -8.563 -13.304 1.00 62.56 101 ASP A N 1
ATOM 799 C CA . ASP A 1 101 ? 30.337 -9.854 -12.890 1.00 62.56 101 ASP A CA 1
ATOM 800 C C . ASP A 1 101 ? 31.873 -9.811 -12.988 1.00 62.56 101 ASP A C 1
ATOM 802 O O . ASP A 1 101 ? 32.430 -9.546 -14.059 1.00 62.56 101 ASP A O 1
ATOM 806 N N . GLU A 1 102 ? 32.568 -10.042 -11.868 1.00 58.53 102 GLU A N 1
ATOM 807 C CA . GLU A 1 102 ? 34.008 -10.293 -11.907 1.00 58.53 102 GLU A CA 1
ATOM 808 C C . GLU A 1 102 ? 34.235 -11.576 -12.719 1.00 58.53 102 GLU A C 1
ATOM 810 O O . GLU A 1 102 ? 33.585 -12.589 -12.443 1.00 58.53 102 GLU A O 1
ATOM 815 N N . PRO A 1 103 ? 35.120 -11.569 -13.732 1.00 60.78 103 PRO A N 1
ATOM 816 C CA . PRO A 1 103 ? 35.363 -12.766 -14.513 1.00 60.78 103 PRO A CA 1
ATOM 817 C C . PRO A 1 103 ? 35.964 -13.838 -13.602 1.00 60.78 103 PRO A C 1
ATOM 819 O O . PRO A 1 103 ? 37.003 -13.608 -12.971 1.00 60.78 103 PRO A O 1
ATOM 822 N N . GLU A 1 104 ? 35.316 -15.008 -13.558 1.00 60.38 104 GLU A N 1
ATOM 823 C CA . GLU A 1 104 ? 35.879 -16.216 -12.956 1.00 60.38 104 GLU A CA 1
ATOM 824 C C . GLU A 1 104 ? 37.285 -16.425 -13.529 1.00 60.38 104 GLU A C 1
ATOM 826 O O . GLU A 1 104 ? 37.469 -16.662 -14.727 1.00 60.38 104 GLU A O 1
ATOM 831 N N . HIS A 1 105 ? 38.296 -16.271 -12.672 1.00 60.03 105 HIS A N 1
ATOM 832 C CA . HIS A 1 105 ? 39.667 -16.616 -13.018 1.00 60.03 105 HIS A CA 1
ATOM 833 C C . HIS A 1 105 ? 39.722 -18.117 -13.320 1.00 60.03 105 HIS A C 1
ATOM 835 O O . HIS A 1 105 ? 39.395 -18.934 -12.458 1.00 60.03 105 HIS A O 1
ATOM 841 N N . SER A 1 106 ? 40.103 -18.439 -14.560 1.00 66.38 106 SER A N 1
ATOM 842 C CA . SER A 1 106 ? 40.411 -19.799 -15.022 1.00 66.38 106 SER A CA 1
ATOM 843 C C . SER A 1 106 ? 41.660 -20.369 -14.360 1.00 66.38 106 SER A C 1
ATOM 845 O O . SER A 1 106 ? 42.593 -19.580 -14.082 1.00 66.38 106 SER A O 1
#

Foldseek 3Di:
DDLVVLLVCVLVVNPDDDDPCLVVVLVVQLVVCVVVVNDNVLSVVLSVLVVVLVVVLSNVLSPDPDDPVVSVVSVVVSVVVSVVVNVVSVVVVVVVVVDDDDDDDD

Radius of gyration: 18.11 Å; chains: 1; bounding box: 55×34×39 Å

Sequence (106 aa):
MSRQHAYELLRKGVADVYRETFGSALDLSSDALLALGVEPERARRAVRIFREHDEASVREMAQWTGDAEGYASMARLHIENLEKALQSDREMLRGREAMPDEPEHS